Protein AF-A0A539DU48-F1 (afdb_monomer)

Foldseek 3Di:
DDADPPPRDDDDDDPQPDPVSVVVVVVCCVVPPVVVQVVCVVVVNDDDFDPPDDPVVSVVRVVVVVVVVVVD

Secondary structure (DSSP, 8-state):
-EE-TTT--EE---TT-SHHHHHHHHHHHHHHTTHHHHHHHHTT--------S-HHHHHHHHHHHHHHHTT-

Radius of gyration: 17.91 Å; Cα contacts (8 Å, |Δi|>4): 31; chains: 1; bounding box: 41×18×48 Å

Mean predicted aligned error: 4.6 Å

Structure (mmCIF, N/CA/C/O backbone):
data_AF-A0A539DU48-F1
#
_entry.id   AF-A0A539DU48-F1
#
loop_
_atom_site.group_PDB
_atom_site.id
_atom_site.type_symbol
_atom_site.label_atom_id
_atom_site.label_alt_id
_atom_site.label_comp_id
_atom_site.label_asym_id
_atom_site.label_entity_id
_atom_site.label_seq_id
_atom_site.pdbx_PDB_ins_code
_atom_site.Cartn_x
_atom_site.Cartn_y
_atom_site.Cartn_z
_atom_site.occupancy
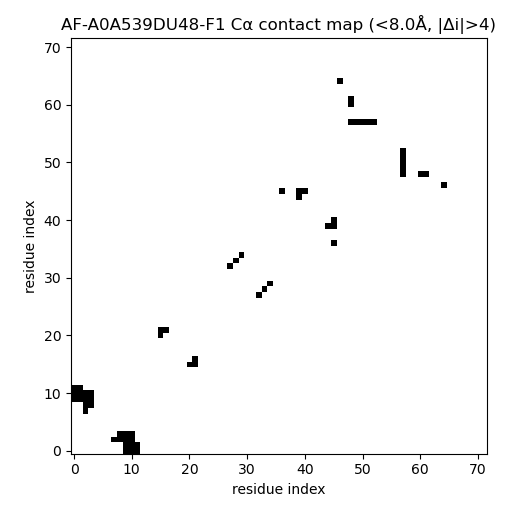_atom_site.B_iso_or_equiv
_atom_site.auth_seq_id
_atom_site.auth_comp_id
_atom_site.auth_asym_id
_atom_site.auth_atom_id
_atom_site.pdbx_PDB_model_num
ATOM 1 N N . MET A 1 1 ? 12.977 -1.827 -24.041 1.00 69.94 1 MET A N 1
ATOM 2 C CA . MET A 1 1 ? 12.073 -0.671 -24.165 1.00 69.94 1 MET A CA 1
ATOM 3 C C . MET A 1 1 ? 10.669 -1.218 -24.291 1.00 69.94 1 MET A C 1
ATOM 5 O O . MET A 1 1 ? 10.446 -2.022 -25.191 1.00 69.94 1 MET A O 1
ATOM 9 N N . ALA A 1 2 ? 9.782 -0.885 -23.359 1.00 89.06 2 ALA A N 1
ATOM 10 C CA . ALA A 1 2 ? 8.362 -1.182 -23.506 1.00 89.06 2 ALA A CA 1
ATOM 11 C C . ALA A 1 2 ? 7.667 0.045 -24.113 1.00 89.06 2 ALA A C 1
ATOM 13 O O . ALA A 1 2 ? 8.163 1.161 -23.974 1.00 89.06 2 ALA A O 1
ATOM 14 N N . ILE A 1 3 ? 6.557 -0.172 -24.814 1.00 94.38 3 ILE A N 1
ATOM 15 C CA . ILE A 1 3 ? 5.760 0.892 -25.433 1.00 94.38 3 ILE A CA 1
ATOM 16 C C . ILE A 1 3 ? 4.406 0.920 -24.733 1.00 94.38 3 ILE A C 1
ATOM 18 O O . ILE A 1 3 ? 3.824 -0.135 -24.483 1.00 94.38 3 ILE A O 1
ATOM 22 N N . CYS A 1 4 ? 3.916 2.116 -24.411 1.00 94.94 4 CYS A N 1
ATOM 23 C CA . CYS A 1 4 ? 2.593 2.295 -23.830 1.00 94.94 4 CYS A CA 1
ATOM 24 C C . CYS A 1 4 ? 1.509 1.901 -24.842 1.00 94.94 4 CYS A C 1
ATOM 26 O O . CYS A 1 4 ? 1.445 2.434 -25.948 1.00 94.94 4 CYS A O 1
ATOM 28 N N . ASP A 1 5 ? 0.627 1.002 -24.430 1.00 95.31 5 ASP A N 1
ATOM 29 C CA . ASP A 1 5 ? -0.539 0.530 -25.177 1.00 95.31 5 ASP A CA 1
ATOM 30 C C . ASP A 1 5 ? -1.622 1.606 -25.371 1.00 95.31 5 ASP A C 1
ATOM 32 O O . ASP A 1 5 ? -2.407 1.524 -26.314 1.00 95.31 5 ASP A O 1
ATOM 36 N N . VAL A 1 6 ? -1.641 2.637 -24.522 1.00 96.31 6 VAL A N 1
ATOM 37 C CA . VAL A 1 6 ? -2.604 3.747 -24.594 1.00 96.31 6 VAL A CA 1
ATOM 38 C C . VAL A 1 6 ? -2.131 4.880 -25.509 1.00 96.31 6 VAL A C 1
ATOM 40 O O . VAL A 1 6 ? -2.915 5.388 -26.308 1.00 96.31 6 VAL A O 1
ATOM 43 N N . CYS A 1 7 ? -0.872 5.316 -25.387 1.00 96.69 7 CYS A N 1
ATOM 44 C CA . CYS A 1 7 ? -0.382 6.525 -26.068 1.00 96.69 7 CYS A CA 1
ATOM 45 C C . CYS A 1 7 ? 0.821 6.311 -26.998 1.00 96.69 7 CYS A C 1
ATOM 47 O O . CYS A 1 7 ? 1.221 7.251 -27.682 1.00 96.69 7 CYS A O 1
ATOM 49 N N . GLY A 1 8 ? 1.412 5.113 -27.032 1.00 95.38 8 GLY A N 1
ATOM 50 C CA . GLY A 1 8 ? 2.576 4.804 -27.869 1.00 95.38 8 GLY A CA 1
ATOM 51 C C . GLY A 1 8 ? 3.907 5.389 -27.381 1.00 95.38 8 GLY A C 1
ATOM 52 O O . GLY A 1 8 ? 4.898 5.299 -28.100 1.00 95.38 8 GLY A O 1
ATOM 53 N N . GLY A 1 9 ? 3.945 5.997 -26.191 1.00 95.94 9 GLY A N 1
ATOM 54 C CA . GLY A 1 9 ? 5.169 6.543 -25.599 1.00 95.94 9 GLY A CA 1
ATOM 55 C C . GLY A 1 9 ? 6.122 5.472 -25.058 1.00 95.94 9 GLY A C 1
ATOM 56 O O . GLY A 1 9 ? 5.707 4.348 -24.760 1.00 95.94 9 GLY A O 1
ATOM 57 N N . ASP A 1 10 ? 7.392 5.846 -24.896 1.00 96.19 10 ASP A N 1
ATOM 58 C CA . ASP A 1 10 ? 8.412 4.987 -24.295 1.00 96.19 10 ASP A CA 1
ATOM 59 C C . ASP A 1 10 ? 8.148 4.770 -22.800 1.00 96.19 10 ASP A C 1
ATOM 61 O O . ASP A 1 10 ? 7.938 5.714 -22.035 1.00 96.19 10 ASP A O 1
ATOM 65 N N . VAL A 1 11 ? 8.206 3.510 -22.372 1.00 95.50 11 VAL A N 1
ATOM 66 C CA . VAL A 1 11 ? 8.148 3.109 -20.966 1.00 95.50 11 VAL A CA 1
ATOM 67 C C . VAL A 1 11 ? 9.543 2.692 -20.522 1.00 95.50 11 VAL A C 1
ATOM 69 O O . VAL A 1 11 ? 10.151 1.768 -21.079 1.00 95.50 11 VAL A O 1
ATOM 72 N N . LEU A 1 12 ? 10.025 3.371 -19.485 1.00 93.44 12 LEU A N 1
ATOM 73 C CA . LEU A 1 12 ? 11.289 3.095 -18.817 1.00 93.44 12 LEU A CA 1
ATOM 74 C C . LEU A 1 12 ? 11.053 2.615 -17.383 1.00 93.44 12 LEU A C 1
ATOM 76 O O . LEU A 1 12 ? 10.105 3.030 -16.717 1.00 93.44 12 LEU A O 1
ATOM 80 N N . GLN A 1 13 ? 11.940 1.736 -16.925 1.00 92.19 13 GLN A N 1
ATOM 81 C CA . GLN A 1 13 ? 12.049 1.372 -15.518 1.00 92.19 13 GLN A CA 1
ATOM 82 C C . GLN A 1 13 ? 12.622 2.563 -14.745 1.00 92.19 13 GLN A C 1
ATOM 84 O O . GLN A 1 13 ? 13.494 3.263 -15.263 1.00 92.19 13 GLN A O 1
ATOM 89 N N . ARG A 1 14 ? 12.131 2.809 -13.528 1.00 94.19 14 ARG A N 1
ATOM 90 C CA . ARG A 1 14 ? 12.668 3.891 -12.701 1.00 94.19 14 ARG A CA 1
ATOM 91 C C . ARG A 1 14 ? 14.051 3.517 -12.179 1.00 94.19 14 ARG A C 1
ATOM 93 O O . ARG A 1 14 ? 14.313 2.353 -11.884 1.00 94.19 14 ARG A O 1
ATOM 100 N N . ASP A 1 15 ? 14.899 4.520 -11.975 1.00 93.81 15 ASP A N 1
ATOM 101 C CA . ASP A 1 15 ? 16.263 4.327 -11.466 1.00 93.81 15 ASP A CA 1
ATOM 102 C C . ASP A 1 15 ? 16.302 3.677 -10.068 1.00 93.81 15 ASP A C 1
ATOM 104 O O . ASP A 1 15 ? 17.288 3.039 -9.702 1.00 93.81 15 ASP A O 1
ATOM 108 N N . ASP A 1 16 ? 15.231 3.821 -9.278 1.00 92.62 16 ASP A N 1
ATOM 109 C CA . ASP A 1 16 ? 15.106 3.259 -7.932 1.00 92.62 16 ASP A CA 1
ATOM 110 C C . ASP A 1 16 ? 14.396 1.896 -7.874 1.00 92.62 16 ASP A C 1
ATOM 112 O O . ASP A 1 16 ? 14.233 1.343 -6.787 1.00 92.62 16 ASP A O 1
ATOM 116 N N . ASP A 1 17 ? 14.029 1.306 -9.014 1.00 93.81 17 ASP A N 1
ATOM 117 C CA . ASP A 1 17 ? 13.497 -0.060 -9.083 1.00 93.81 17 ASP A CA 1
ATOM 118 C C . ASP A 1 17 ? 14.647 -1.088 -9.068 1.00 93.81 17 ASP A C 1
ATOM 120 O O . ASP A 1 17 ? 14.786 -1.918 -9.969 1.00 93.81 17 ASP A O 1
ATOM 124 N N . THR A 1 18 ? 15.505 -1.020 -8.046 1.00 96.69 18 THR A N 1
ATOM 125 C CA . THR A 1 18 ? 16.630 -1.945 -7.830 1.00 96.69 18 THR A CA 1
ATOM 126 C C . THR A 1 18 ? 16.457 -2.724 -6.523 1.00 96.69 18 THR A C 1
ATOM 128 O O . THR A 1 18 ? 15.841 -2.208 -5.588 1.00 96.69 18 THR A O 1
ATOM 131 N N . PRO A 1 19 ? 17.008 -3.948 -6.401 1.00 97.38 19 PRO A N 1
ATOM 132 C CA . PRO A 1 19 ? 16.901 -4.730 -5.166 1.00 97.38 19 PRO A CA 1
ATOM 133 C C . PRO A 1 19 ? 17.389 -3.978 -3.921 1.00 97.38 19 PRO A C 1
ATOM 135 O O . PRO A 1 19 ? 16.725 -4.004 -2.887 1.00 97.38 19 PRO A O 1
ATOM 138 N N . ASP A 1 20 ? 18.502 -3.249 -4.032 1.00 97.75 20 ASP A N 1
ATOM 139 C CA . ASP A 1 20 ? 19.069 -2.481 -2.918 1.00 97.75 20 ASP A CA 1
ATOM 140 C C . ASP A 1 20 ? 18.153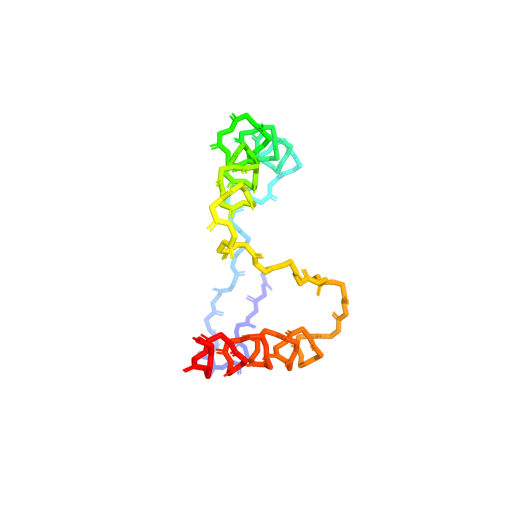 -1.326 -2.492 1.00 97.75 20 ASP A C 1
ATOM 142 O O . ASP A 1 20 ? 17.928 -1.109 -1.299 1.00 97.75 20 ASP A O 1
ATOM 146 N N . ALA A 1 21 ? 17.574 -0.604 -3.457 1.00 97.31 21 ALA A N 1
ATOM 147 C CA . ALA A 1 21 ? 16.617 0.461 -3.175 1.00 97.31 21 ALA A CA 1
ATOM 148 C C . ALA A 1 21 ? 15.311 -0.082 -2.571 1.00 97.31 21 ALA A C 1
ATOM 150 O O .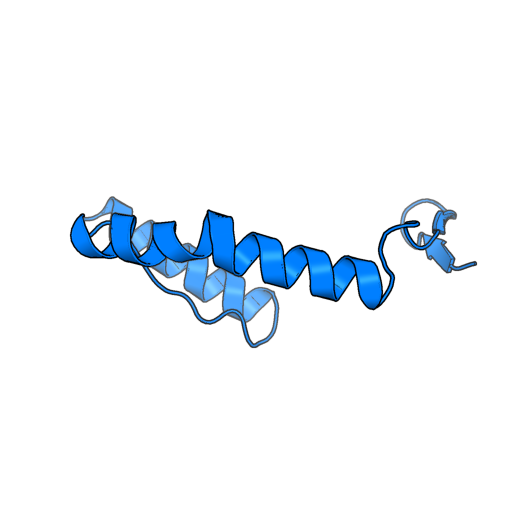 ALA A 1 21 ? 14.749 0.547 -1.673 1.00 97.31 21 ALA A O 1
ATOM 151 N N . ILE A 1 22 ? 14.850 -1.257 -3.012 1.00 96.62 22 ILE A N 1
ATOM 152 C CA . ILE A 1 22 ? 13.678 -1.937 -2.446 1.00 96.62 22 ILE A CA 1
ATOM 153 C C . ILE A 1 22 ? 13.937 -2.325 -0.988 1.00 96.62 22 ILE A C 1
ATOM 155 O O . ILE A 1 22 ? 13.130 -1.974 -0.129 1.00 96.62 22 ILE A O 1
ATOM 159 N N . ASN A 1 23 ? 15.069 -2.970 -0.689 1.00 97.81 23 ASN A N 1
ATOM 160 C CA . ASN A 1 23 ? 15.426 -3.351 0.681 1.00 97.81 23 ASN A CA 1
ATOM 161 C C . ASN A 1 23 ? 15.495 -2.124 1.595 1.00 97.81 23 ASN A C 1
ATOM 163 O O . ASN A 1 23 ? 14.825 -2.081 2.622 1.00 97.81 23 ASN A O 1
ATOM 167 N N . ARG A 1 24 ? 16.186 -1.065 1.155 1.00 97.38 24 ARG A N 1
ATOM 168 C CA . ARG A 1 24 ? 16.271 0.186 1.916 1.00 97.38 24 ARG A CA 1
ATOM 169 C C . ARG A 1 24 ? 14.898 0.812 2.178 1.00 97.38 24 ARG A C 1
ATOM 171 O O . ARG A 1 24 ? 14.680 1.398 3.234 1.00 97.38 24 ARG A O 1
ATOM 178 N N . ARG A 1 25 ? 13.967 0.730 1.222 1.00 97.44 25 ARG A N 1
ATOM 179 C CA . ARG A 1 25 ? 12.591 1.223 1.403 1.00 97.44 25 ARG A CA 1
ATOM 180 C C . ARG A 1 25 ? 11.812 0.397 2.425 1.00 97.44 25 ARG A C 1
ATOM 182 O O . ARG A 1 25 ? 11.026 0.986 3.161 1.00 97.44 25 ARG A O 1
ATOM 189 N N . LEU A 1 26 ? 12.015 -0.921 2.466 1.00 97.94 26 LEU A N 1
ATOM 190 C CA . LEU A 1 26 ? 11.393 -1.794 3.464 1.00 97.94 26 LEU A CA 1
ATOM 191 C C . LEU A 1 26 ? 11.939 -1.505 4.866 1.00 97.94 26 LEU A C 1
ATOM 193 O O . LEU A 1 26 ? 11.142 -1.315 5.779 1.00 97.94 26 LEU A O 1
ATOM 197 N N . ASP A 1 27 ? 13.256 -1.344 5.015 1.00 98.00 27 ASP A N 1
ATOM 198 C CA . ASP A 1 27 ? 13.870 -0.975 6.300 1.00 98.00 27 ASP A CA 1
ATOM 199 C C . ASP A 1 27 ? 13.296 0.352 6.830 1.00 98.00 27 ASP A C 1
ATOM 201 O O . ASP A 1 27 ? 12.859 0.450 7.975 1.00 98.00 27 ASP A O 1
ATOM 205 N N . LEU A 1 28 ? 13.203 1.372 5.967 1.00 97.94 28 LEU A N 1
ATOM 206 C CA . LEU A 1 28 ? 12.615 2.666 6.332 1.00 97.94 28 LEU A CA 1
ATOM 207 C C . LEU A 1 28 ? 11.121 2.569 6.677 1.00 97.94 28 LEU A C 1
ATOM 209 O O . LEU A 1 28 ? 10.646 3.302 7.545 1.00 97.94 28 LEU A O 1
ATOM 213 N N . TYR A 1 29 ? 10.367 1.698 5.999 1.00 97.56 29 TYR A N 1
ATOM 214 C CA . TYR A 1 29 ? 8.967 1.445 6.336 1.00 97.56 29 TYR A CA 1
ATOM 215 C C . TYR A 1 29 ? 8.844 0.864 7.747 1.00 97.56 29 TYR A C 1
ATOM 217 O O . TYR A 1 29 ? 8.030 1.364 8.526 1.00 97.56 29 TYR A O 1
ATOM 225 N N . GLU A 1 30 ? 9.671 -0.125 8.091 1.00 97.88 30 GLU A N 1
ATOM 226 C CA . GLU A 1 30 ? 9.676 -0.733 9.424 1.00 97.88 30 GLU A CA 1
ATOM 227 C C . GLU A 1 30 ? 10.075 0.263 10.516 1.00 97.88 30 GLU A C 1
ATOM 229 O O . GLU A 1 30 ? 9.464 0.300 11.578 1.00 97.88 30 GLU A O 1
ATOM 234 N N . GLU A 1 31 ? 11.058 1.124 10.256 1.00 97.56 31 GLU A N 1
ATOM 235 C CA . GLU A 1 31 ? 11.508 2.105 11.246 1.00 97.56 31 GLU A CA 1
ATOM 236 C C . GLU A 1 31 ? 10.520 3.263 11.445 1.00 97.56 31 GLU A C 1
ATOM 238 O O . GLU A 1 31 ? 10.354 3.755 12.562 1.00 97.56 31 GLU A O 1
ATOM 243 N N . GLN A 1 32 ? 9.896 3.746 10.366 1.00 97.06 32 GLN A N 1
ATOM 244 C CA . GLN A 1 32 ? 9.200 5.041 10.382 1.00 97.06 32 GLN A CA 1
ATOM 245 C C . GLN A 1 32 ? 7.687 4.938 10.206 1.00 97.06 32 GLN A C 1
ATOM 247 O O . GLN A 1 32 ? 6.960 5.822 10.658 1.00 97.06 32 GLN A O 1
ATOM 252 N N . THR A 1 33 ? 7.197 3.897 9.532 1.00 96.31 33 THR A N 1
ATOM 253 C CA . THR A 1 33 ? 5.781 3.783 9.150 1.00 96.31 33 THR A CA 1
ATOM 254 C C . THR A 1 33 ? 5.056 2.695 9.934 1.00 96.31 33 THR A C 1
ATOM 256 O O . THR A 1 33 ? 3.937 2.938 10.383 1.00 96.31 33 THR A O 1
ATOM 259 N N . SER A 1 34 ? 5.669 1.526 10.150 1.00 96.81 34 SER A N 1
ATOM 260 C CA . SER A 1 34 ? 5.035 0.416 10.877 1.00 96.81 34 SER A CA 1
ATOM 261 C C . SER A 1 34 ? 4.587 0.770 12.310 1.00 96.81 34 SER A C 1
ATOM 263 O O . SER A 1 34 ? 3.499 0.325 12.687 1.00 96.81 34 SER A O 1
ATOM 265 N N . PRO A 1 35 ? 5.260 1.664 13.078 1.00 97.25 35 PRO A N 1
ATOM 266 C CA . PRO A 1 35 ? 4.769 2.083 14.396 1.00 97.25 35 PRO A CA 1
ATOM 267 C C . PRO A 1 35 ? 3.393 2.769 14.362 1.00 97.25 35 PRO A C 1
ATOM 269 O O . PRO A 1 35 ? 2.668 2.777 15.359 1.00 97.25 35 PRO A O 1
ATOM 272 N N . LEU A 1 36 ? 2.989 3.324 13.211 1.00 96.31 36 LEU A N 1
ATOM 273 C CA . LEU A 1 36 ? 1.663 3.925 13.050 1.00 96.31 36 LEU A CA 1
ATOM 274 C C . LEU A 1 36 ? 0.536 2.885 13.136 1.00 96.31 36 LEU A C 1
ATOM 276 O O . LEU A 1 36 ? -0.589 3.247 13.479 1.00 96.31 36 LEU A O 1
ATOM 280 N N . ILE A 1 37 ? 0.821 1.607 12.859 1.00 96.69 37 ILE A N 1
ATOM 281 C CA . ILE A 1 37 ? -0.145 0.510 13.007 1.00 96.69 37 ILE A CA 1
ATOM 282 C C . ILE A 1 37 ? -0.591 0.414 14.467 1.00 96.69 37 ILE A C 1
ATOM 284 O O . ILE A 1 37 ? -1.788 0.425 14.745 1.00 96.69 37 ILE A O 1
ATOM 288 N N . GLU A 1 38 ? 0.357 0.382 15.405 1.00 95.94 38 GLU A N 1
ATOM 289 C CA . GLU A 1 38 ? 0.048 0.347 16.837 1.00 95.94 38 GLU A CA 1
ATOM 290 C C . GLU A 1 38 ? -0.684 1.622 17.273 1.00 95.94 38 GLU A C 1
ATOM 292 O O . GLU A 1 38 ? -1.706 1.548 17.957 1.00 95.94 38 GLU A O 1
ATOM 297 N N . PHE A 1 39 ? -0.218 2.790 16.817 1.00 96.94 39 PHE A N 1
ATOM 298 C CA . PHE A 1 39 ? -0.836 4.076 17.142 1.00 96.94 39 PHE A CA 1
ATOM 299 C C . PHE A 1 39 ? -2.328 4.129 16.764 1.00 96.94 39 PHE A C 1
ATOM 301 O O . PHE A 1 39 ? -3.167 4.430 17.613 1.00 96.94 39 PHE A O 1
ATOM 308 N N . TYR A 1 40 ? -2.685 3.796 15.517 1.00 96.25 40 TYR A N 1
ATOM 309 C CA . TYR A 1 40 ? -4.086 3.800 15.074 1.00 96.25 40 TYR A CA 1
ATOM 310 C C . TYR A 1 40 ? -4.892 2.610 15.605 1.00 96.25 40 TYR A C 1
ATOM 312 O O . TYR A 1 40 ? -6.112 2.722 15.756 1.00 96.25 40 TYR A O 1
ATOM 320 N N . GLY A 1 41 ? -4.232 1.483 15.889 1.00 95.25 41 GLY A N 1
ATOM 321 C CA . GLY A 1 41 ? -4.847 0.323 16.531 1.00 95.25 41 GLY A CA 1
ATOM 322 C C . GLY A 1 41 ? -5.349 0.655 17.933 1.00 95.25 41 GLY A C 1
ATOM 323 O O . GLY A 1 41 ? -6.503 0.378 18.253 1.00 95.25 41 GLY A O 1
ATOM 324 N N . ASN A 1 42 ? -4.522 1.334 18.730 1.00 95.75 42 ASN A N 1
ATOM 325 C CA . ASN A 1 42 ? -4.874 1.763 20.085 1.00 95.75 42 ASN A CA 1
ATOM 326 C C . ASN A 1 42 ? -5.994 2.823 20.108 1.00 95.75 42 ASN A C 1
ATOM 328 O O . ASN A 1 42 ? -6.776 2.855 21.054 1.00 95.75 42 ASN A O 1
ATOM 332 N N . ASP A 1 43 ? -6.106 3.653 19.064 1.00 94.00 43 ASP A N 1
ATOM 333 C CA . ASP A 1 43 ? -7.181 4.652 18.894 1.00 94.00 43 ASP A CA 1
ATOM 334 C C . ASP A 1 43 ? -8.488 4.037 18.339 1.00 94.00 43 ASP A C 1
ATOM 336 O O . ASP A 1 43 ? -9.471 4.737 18.110 1.00 94.00 43 ASP A O 1
ATOM 340 N N . GLY A 1 44 ? -8.512 2.725 18.059 1.00 92.62 44 GLY A N 1
ATOM 341 C CA . GLY A 1 44 ? -9.682 2.034 17.501 1.00 92.62 44 GLY A CA 1
ATOM 342 C C . GLY A 1 44 ? -10.048 2.457 16.071 1.00 92.62 44 GLY A C 1
ATOM 343 O O . GLY A 1 44 ? -11.150 2.173 15.607 1.00 92.62 44 GLY A O 1
ATOM 344 N N . ARG A 1 45 ? -9.138 3.139 15.364 1.00 91.69 45 ARG A N 1
ATOM 345 C CA . ARG A 1 45 ? -9.360 3.694 14.012 1.00 91.69 45 ARG A CA 1
ATOM 346 C C . ARG A 1 45 ? -8.706 2.882 12.901 1.00 91.69 45 ARG A C 1
ATOM 348 O O . ARG A 1 45 ? -8.856 3.221 11.728 1.00 91.69 45 ARG A O 1
ATOM 355 N N . LEU A 1 46 ? -7.959 1.841 13.252 1.00 95.06 46 LEU A N 1
ATOM 356 C CA . LEU A 1 46 ? -7.310 0.967 12.285 1.00 95.06 46 LEU A CA 1
ATOM 357 C C . LEU A 1 46 ? -8.274 -0.115 11.786 1.00 95.06 46 LEU A C 1
ATOM 359 O O . LEU A 1 46 ? -8.787 -0.911 12.569 1.00 95.06 46 LEU A O 1
ATOM 363 N N . VAL A 1 47 ? -8.431 -0.204 10.465 1.00 95.56 47 VAL A N 1
ATOM 364 C CA . VAL A 1 47 ? -9.026 -1.367 9.795 1.00 95.56 47 VAL A CA 1
ATOM 365 C C . VAL A 1 47 ? -7.953 -2.026 8.933 1.00 95.56 47 VAL A C 1
ATOM 367 O O . VAL A 1 47 ? -7.404 -1.389 8.036 1.00 95.56 47 VAL A O 1
ATOM 370 N N . VAL A 1 48 ? -7.643 -3.295 9.209 1.00 95.50 48 VAL A N 1
ATOM 371 C CA . VAL A 1 48 ? -6.632 -4.069 8.471 1.00 95.50 48 VAL A CA 1
ATOM 372 C C . VAL A 1 48 ? -7.292 -4.810 7.311 1.00 95.50 48 VAL A C 1
ATOM 374 O O . VAL A 1 48 ? -8.303 -5.484 7.501 1.00 95.50 48 VAL A O 1
ATOM 377 N N . ILE A 1 49 ? -6.704 -4.696 6.119 1.00 96.62 49 ILE A N 1
ATOM 378 C CA . ILE A 1 49 ? -7.166 -5.347 4.889 1.00 96.62 49 ILE A CA 1
ATOM 379 C C . ILE A 1 49 ? -6.021 -6.171 4.305 1.00 96.62 49 ILE A C 1
ATOM 381 O O . ILE A 1 49 ? -4.893 -5.689 4.228 1.00 96.62 49 ILE A O 1
ATOM 385 N N . ASP A 1 50 ? -6.318 -7.401 3.887 1.00 96.12 50 ASP A N 1
ATOM 386 C CA . ASP A 1 50 ? -5.362 -8.245 3.173 1.00 96.12 50 ASP A CA 1
ATOM 387 C C . ASP A 1 50 ? -5.156 -7.720 1.743 1.00 96.12 50 ASP A C 1
ATOM 389 O O . ASP A 1 50 ? -6.111 -7.550 0.981 1.00 96.12 50 ASP A O 1
ATOM 393 N N . GLY A 1 51 ? -3.898 -7.434 1.402 1.00 96.25 51 GLY A N 1
ATOM 394 C CA . GLY A 1 51 ? -3.487 -6.950 0.086 1.00 96.25 51 GLY A CA 1
ATOM 395 C C . GLY A 1 51 ? -3.178 -8.059 -0.922 1.00 96.25 51 GLY A C 1
ATOM 396 O O . GLY A 1 51 ? -2.821 -7.750 -2.059 1.00 96.25 51 GLY A O 1
ATOM 397 N N . VAL A 1 52 ? -3.276 -9.335 -0.538 1.00 96.94 52 VAL A N 1
ATOM 398 C CA . VAL A 1 52 ? -2.991 -10.471 -1.421 1.00 96.94 52 VAL A CA 1
ATOM 399 C C . VAL A 1 52 ? -4.231 -10.840 -2.239 1.00 96.94 52 VAL A C 1
ATOM 401 O O . VAL A 1 52 ? -5.273 -11.203 -1.700 1.00 96.94 52 VAL A O 1
ATOM 404 N N . GLY A 1 53 ? -4.117 -10.799 -3.570 1.00 95.75 53 GLY A N 1
ATOM 405 C CA . GLY A 1 53 ? -5.187 -11.211 -4.480 1.00 95.75 53 GLY A CA 1
ATOM 406 C C . GLY 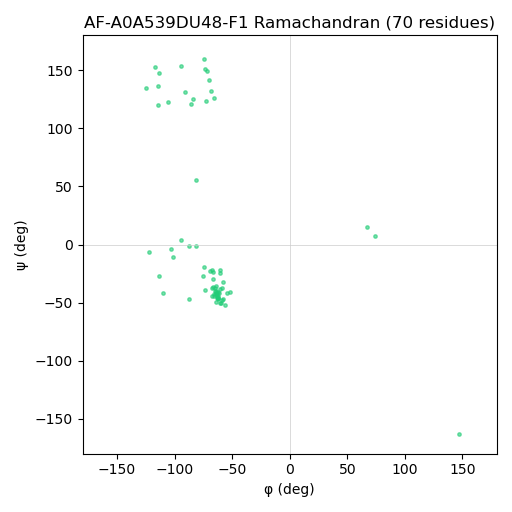A 1 53 ? -5.226 -10.404 -5.774 1.00 95.75 53 GLY A C 1
ATOM 407 O O . GLY A 1 53 ? -4.260 -9.741 -6.145 1.00 95.75 53 GLY A O 1
ATOM 408 N N . THR A 1 54 ? -6.359 -10.472 -6.477 1.00 98.06 54 THR A N 1
ATOM 409 C CA . THR A 1 54 ? -6.594 -9.603 -7.640 1.00 98.06 54 THR A CA 1
ATOM 410 C C . THR A 1 54 ? -6.892 -8.170 -7.183 1.00 98.06 54 THR A C 1
ATOM 412 O O . THR A 1 54 ? -7.480 -7.996 -6.109 1.00 98.06 54 THR A O 1
ATOM 415 N N . PRO A 1 55 ? -6.560 -7.143 -7.989 1.00 97.88 55 PRO A N 1
ATOM 416 C CA . PRO A 1 55 ? -6.903 -5.757 -7.675 1.00 97.88 55 PRO A CA 1
ATOM 417 C C . PRO A 1 55 ? -8.390 -5.560 -7.358 1.00 97.88 55 PRO A C 1
ATOM 419 O O . PRO A 1 55 ? -8.717 -4.881 -6.388 1.00 97.88 55 PRO A O 1
ATOM 422 N N . ASP A 1 56 ? -9.282 -6.218 -8.106 1.00 98.19 56 ASP A N 1
ATOM 423 C CA . ASP A 1 56 ? -10.730 -6.135 -7.891 1.00 98.19 56 ASP A CA 1
ATOM 4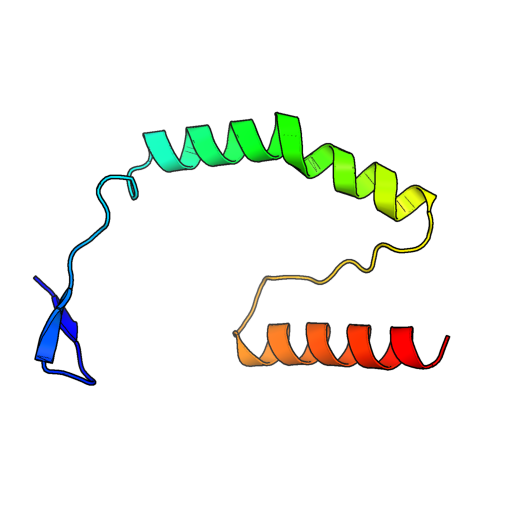24 C C . ASP A 1 56 ? -11.140 -6.702 -6.527 1.00 98.19 56 ASP A C 1
ATOM 426 O O . ASP A 1 56 ? -11.938 -6.100 -5.809 1.00 98.19 56 ASP A O 1
ATOM 430 N N . SER A 1 57 ? -10.565 -7.841 -6.125 1.00 97.81 57 SER A N 1
ATOM 431 C CA . SER A 1 57 ? -10.839 -8.438 -4.812 1.00 97.81 57 SER A CA 1
ATOM 432 C C . SER A 1 57 ? -10.401 -7.517 -3.672 1.00 97.81 57 SER A C 1
ATOM 434 O O . SER A 1 57 ? -11.182 -7.267 -2.755 1.00 97.81 57 SER A O 1
ATOM 436 N N . VAL A 1 58 ? -9.187 -6.964 -3.749 1.00 98.00 58 VAL A N 1
ATOM 437 C CA . VAL A 1 58 ? -8.661 -6.041 -2.730 1.00 98.00 58 VAL A CA 1
ATOM 438 C C . VAL A 1 58 ? -9.475 -4.743 -2.698 1.00 98.00 58 VAL A C 1
ATOM 440 O O . VAL A 1 58 ? -9.817 -4.247 -1.624 1.00 98.00 58 VAL A O 1
ATOM 443 N N . PHE A 1 59 ? -9.871 -4.220 -3.861 1.00 98.12 59 PHE A N 1
ATOM 444 C CA . PHE A 1 59 ? -10.727 -3.038 -3.963 1.00 98.12 59 PHE A CA 1
ATOM 445 C C . PHE A 1 59 ? -12.103 -3.256 -3.320 1.00 98.12 59 PHE A C 1
ATOM 447 O O . PHE A 1 59 ? -12.602 -2.389 -2.594 1.00 98.12 59 PHE A O 1
ATOM 454 N N . HIS A 1 60 ? -12.709 -4.428 -3.521 1.00 97.88 60 HIS A N 1
ATOM 455 C CA . HIS A 1 60 ? -13.959 -4.786 -2.855 1.00 97.88 60 HIS A CA 1
ATOM 456 C C . HIS A 1 60 ? -13.815 -4.845 -1.329 1.00 97.88 60 HIS A C 1
ATOM 458 O O . HIS A 1 60 ? -14.692 -4.350 -0.619 1.00 97.88 60 HIS A O 1
ATOM 464 N N . LEU A 1 61 ? -12.708 -5.386 -0.809 1.00 97.81 61 LEU A N 1
ATOM 465 C CA . LEU A 1 61 ? -12.440 -5.394 0.634 1.00 97.81 61 LEU A CA 1
ATOM 466 C C . LEU A 1 61 ? -12.294 -3.970 1.194 1.00 97.81 61 LEU A C 1
ATOM 468 O O . LEU A 1 61 ? -12.916 -3.640 2.206 1.00 97.81 61 LEU A O 1
ATOM 472 N N . LEU A 1 62 ? -11.525 -3.114 0.510 1.00 97.19 62 LEU A N 1
ATOM 473 C CA . LEU A 1 62 ? -11.313 -1.713 0.891 1.00 97.19 62 LEU A CA 1
ATOM 474 C C . LEU A 1 62 ? -12.624 -0.921 0.925 1.00 97.19 62 LEU A C 1
ATOM 476 O O . LEU A 1 62 ? -12.929 -0.258 1.916 1.00 97.19 62 LEU A O 1
ATOM 480 N N . THR A 1 63 ? -13.420 -0.998 -0.141 1.00 97.69 63 THR A N 1
ATOM 481 C CA . THR A 1 63 ? -14.690 -0.262 -0.232 1.00 97.69 63 THR A CA 1
ATOM 482 C C . THR A 1 63 ? -15.690 -0.727 0.821 1.00 97.69 63 THR A C 1
ATOM 484 O O . THR A 1 63 ? -16.300 0.105 1.490 1.00 97.69 63 THR A O 1
ATOM 487 N N . ALA A 1 64 ? -15.802 -2.037 1.057 1.00 96.69 64 ALA A N 1
ATOM 488 C CA . ALA A 1 64 ? -16.658 -2.570 2.113 1.00 96.69 64 ALA A CA 1
ATOM 489 C C . ALA A 1 64 ? -16.247 -2.073 3.512 1.00 96.69 64 ALA A C 1
ATOM 491 O O . ALA A 1 64 ? -17.114 -1.784 4.339 1.00 96.69 64 ALA A O 1
ATOM 492 N N . ALA A 1 65 ? -14.945 -1.956 3.785 1.00 95.88 65 ALA A N 1
ATOM 493 C CA . ALA A 1 65 ? -14.439 -1.421 5.048 1.00 95.88 65 ALA A CA 1
ATOM 494 C C . ALA A 1 65 ? -14.779 0.065 5.235 1.00 95.88 65 ALA A C 1
ATOM 496 O O . ALA A 1 65 ? -15.262 0.453 6.299 1.00 95.88 65 ALA A O 1
ATOM 497 N N . VAL A 1 66 ? -14.596 0.878 4.191 1.00 95.69 66 VAL A N 1
ATOM 498 C CA . VAL A 1 66 ? -14.933 2.310 4.214 1.00 95.69 66 VAL A CA 1
ATOM 499 C C . VAL A 1 66 ? -16.428 2.529 4.436 1.00 95.69 66 VAL A C 1
ATOM 501 O O . VAL A 1 66 ? -16.806 3.362 5.256 1.00 95.69 66 VAL A O 1
ATOM 504 N N . GLU A 1 67 ? -17.290 1.777 3.751 1.00 96.12 67 GLU A N 1
ATOM 505 C CA . GLU A 1 67 ? -18.741 1.916 3.922 1.00 96.12 67 GLU A CA 1
ATOM 506 C C . GLU A 1 67 ? -19.200 1.524 5.332 1.00 96.12 67 GLU A C 1
ATOM 508 O O . GLU A 1 67 ? -20.043 2.205 5.908 1.00 96.12 67 GLU A O 1
ATOM 513 N N . ARG A 1 68 ? -18.604 0.492 5.946 1.00 93.25 68 ARG A N 1
ATOM 514 C CA . ARG A 1 68 ? -18.898 0.138 7.347 1.00 93.25 68 ARG A CA 1
ATOM 515 C C . ARG A 1 68 ? -18.506 1.254 8.317 1.00 93.25 68 ARG A C 1
ATOM 517 O O . ARG A 1 68 ? -19.282 1.558 9.216 1.00 9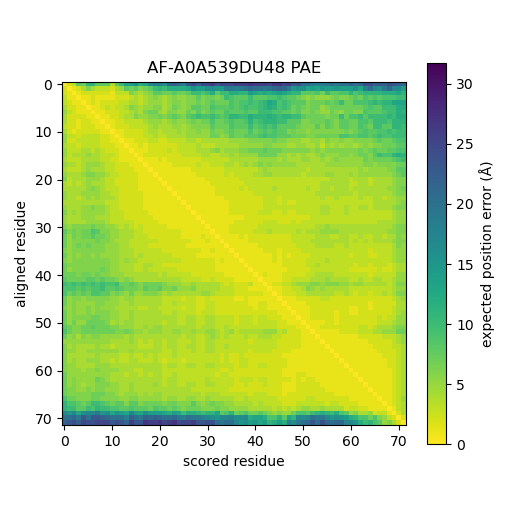3.25 68 ARG A O 1
ATOM 524 N N . ALA A 1 69 ? -17.347 1.879 8.109 1.00 88.94 69 ALA A N 1
ATOM 525 C CA . ALA A 1 69 ? -16.847 2.957 8.964 1.00 88.94 69 ALA A CA 1
ATOM 526 C C . ALA A 1 69 ? -17.662 4.260 8.861 1.00 88.94 69 ALA A C 1
ATOM 528 O O . ALA A 1 69 ? -17.638 5.070 9.778 1.00 88.94 69 ALA A O 1
ATOM 529 N N . LYS A 1 70 ? -18.395 4.485 7.762 1.00 84.25 70 LYS A N 1
ATOM 530 C CA . LYS A 1 70 ? -19.309 5.637 7.628 1.00 84.25 70 LYS A CA 1
ATOM 531 C C . LYS A 1 70 ? -20.604 5.486 8.432 1.00 84.25 70 LYS A C 1
ATOM 533 O O . LYS A 1 70 ? -21.312 6.471 8.617 1.00 84.25 70 LYS A O 1
ATOM 538 N N . VAL A 1 71 ? -20.952 4.258 8.818 1.00 68.50 71 VAL A N 1
ATOM 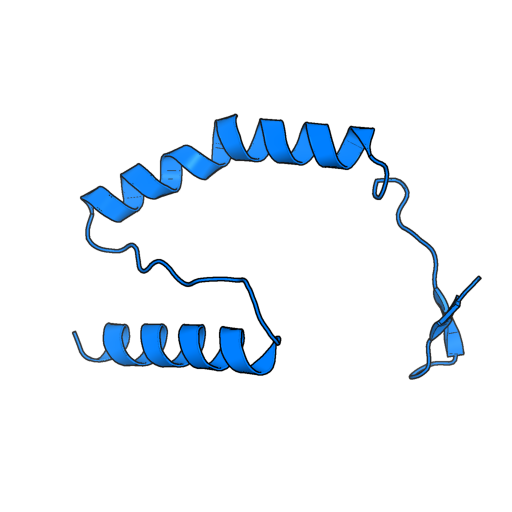539 C CA . VAL A 1 71 ? -22.229 3.918 9.469 1.00 68.50 71 VAL A CA 1
ATOM 540 C C . VAL A 1 71 ? -22.066 3.743 10.990 1.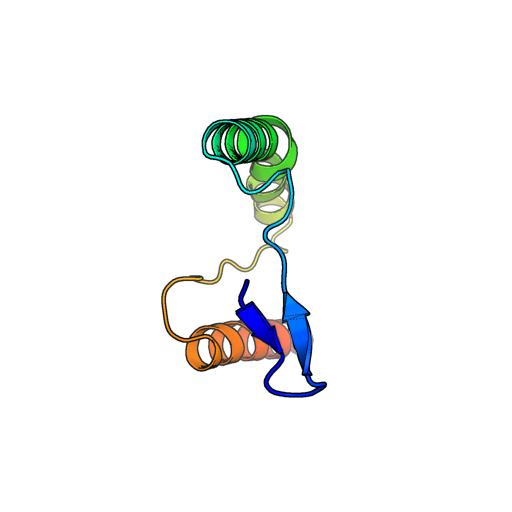00 68.50 71 VAL A C 1
ATOM 542 O O . VAL A 1 71 ? -23.069 3.686 11.700 1.00 68.50 71 VAL A O 1
ATOM 545 N N . SER A 1 72 ? -20.825 3.686 11.489 1.00 58.38 72 SER A N 1
ATOM 546 C CA . SER A 1 72 ? -20.458 3.676 12.916 1.00 58.38 72 SER A CA 1
ATOM 547 C C . SER A 1 72 ? -20.253 5.079 13.471 1.00 58.38 72 SER A C 1
ATOM 549 O O . SER A 1 72 ? -20.724 5.330 14.600 1.00 58.38 72 SER A O 1
#

Sequence (72 aa):
MAICDVCGGDVLQRDDDTPDAINRRLDLYEEQTSPLIEFYGNDGRLVVIDGVGTPDSVFHLLTAAVERAKVS

pLDDT: mean 94.56, std 6.57, range [58.38, 98.19]

Solvent-accessible surface area (backbone atoms only — not comparable to full-atom values): 4580 Å² total; per-residue (Å²): 129,49,67,38,91,87,78,67,45,85,48,77,84,61,93,65,80,37,75,69,51,48,52,54,50,49,54,49,36,60,75,70,49,50,63,51,54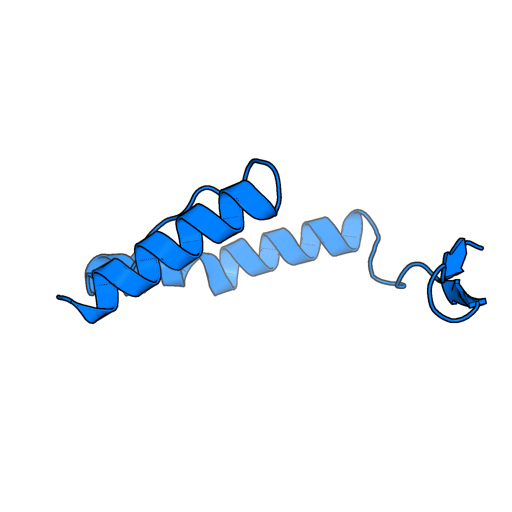,59,57,34,46,77,69,71,71,61,80,91,76,73,82,82,73,55,71,67,59,36,48,53,55,53,53,54,51,54,57,52,63,74,76,109